Protein AF-A0AAU8NBI4-F1 (afdb_monomer_lite)

Sequence (141 aa):
MLGRLSSGIYRKVNWIWVVAAAALFACFIAFILPWQAEKSKEAAGSGESPDSSFAYSADDLYRMAENYGEDGRSAYIQARFTFDMIWPLVYLFLLVVLISVLYRVLPAASRWRWLNLLPFLGWGLDILENLGASLVMSRYP

Foldseek 3Di:
DLLCVLVVLLVPFDVVLLVVLVVLLVCCVVPVVVVVCVVLCVQQVDSDDPVVDPDDDPVRLLVSLVSNPLRSLVVLLVCCVPVVLVNLVSVLSNQLNVLSVVCSPPDSPDPSSSCSCVSVVVSVVSNVSSVVSNVDSVPHD

Structure (mmCIF, N/CA/C/O backbone):
data_AF-A0AAU8NBI4-F1
#
_entry.id   AF-A0AAU8NBI4-F1
#
loop_
_atom_site.group_PDB
_atom_site.id
_atom_site.type_symbol
_atom_site.label_atom_id
_atom_site.label_alt_id
_atom_site.label_comp_id
_atom_site.label_asym_id
_atom_site.label_entity_id
_atom_site.label_seq_id
_atom_site.pdbx_PDB_ins_code
_atom_site.Cartn_x
_atom_site.Cartn_y
_atom_site.Cartn_z
_atom_site.occupancy
_atom_site.B_iso_or_equiv
_atom_site.auth_seq_id
_atom_site.auth_comp_id
_atom_site.auth_asym_id
_atom_site.auth_atom_id
_atom_site.pdbx_PDB_model_num
ATOM 1 N N . MET A 1 1 ? -4.705 4.881 -22.506 1.00 80.31 1 MET A N 1
ATOM 2 C CA . MET A 1 1 ? -4.119 5.593 -21.346 1.00 80.31 1 MET A CA 1
ATOM 3 C C . MET A 1 1 ? -3.105 4.727 -20.592 1.00 80.31 1 MET A C 1
ATOM 5 O O . MET A 1 1 ? -1.938 5.094 -20.552 1.00 80.31 1 MET A O 1
ATOM 9 N N . LEU A 1 2 ? -3.499 3.543 -20.107 1.00 85.94 2 LEU A N 1
ATOM 10 C CA . LEU A 1 2 ? -2.649 2.626 -19.324 1.00 85.94 2 LEU A CA 1
ATOM 11 C C . LEU A 1 2 ? -1.331 2.207 -20.009 1.00 85.94 2 LEU A C 1
ATOM 13 O O . LEU A 1 2 ? -0.277 2.241 -19.382 1.00 85.94 2 LEU A O 1
ATOM 17 N N . GLY A 1 3 ? -1.342 1.925 -21.316 1.00 88.56 3 GLY A N 1
ATOM 18 C CA . GLY A 1 3 ? -0.111 1.565 -22.039 1.00 88.56 3 GLY A CA 1
ATOM 19 C C . GLY A 1 3 ? 0.946 2.680 -22.068 1.00 88.56 3 GLY A C 1
ATOM 20 O O . GLY A 1 3 ? 2.144 2.402 -22.015 1.00 88.56 3 GLY A O 1
ATOM 21 N N . ARG A 1 4 ? 0.520 3.955 -22.076 1.00 92.31 4 ARG A N 1
ATOM 22 C CA . ARG A 1 4 ? 1.436 5.107 -21.976 1.00 92.31 4 ARG A CA 1
ATOM 23 C C . ARG A 1 4 ? 2.016 5.232 -20.567 1.00 92.31 4 ARG A C 1
ATOM 25 O O . ARG A 1 4 ? 3.194 5.556 -20.442 1.00 92.31 4 ARG A O 1
ATOM 32 N N . LEU A 1 5 ? 1.212 4.944 -19.539 1.00 94.25 5 LEU A N 1
ATOM 33 C CA . LEU A 1 5 ? 1.648 4.935 -18.142 1.00 94.25 5 LEU A CA 1
ATOM 34 C C . LEU A 1 5 ? 2.706 3.850 -17.907 1.00 94.25 5 LEU A C 1
ATOM 36 O O . LEU A 1 5 ? 3.822 4.180 -17.514 1.00 94.25 5 LEU A O 1
ATOM 40 N N . SER A 1 6 ? 2.398 2.590 -18.240 1.00 96.62 6 SER A N 1
ATOM 41 C CA . SER A 1 6 ? 3.337 1.464 -18.100 1.00 96.62 6 SER A CA 1
ATOM 42 C C . SER A 1 6 ? 4.658 1.738 -18.829 1.00 96.62 6 SER A C 1
ATOM 44 O O . SER A 1 6 ? 5.729 1.689 -18.222 1.00 96.62 6 SER A O 1
ATOM 46 N N . SER A 1 7 ? 4.594 2.144 -20.102 1.00 95.44 7 SER A N 1
ATOM 47 C CA . SER A 1 7 ? 5.786 2.491 -20.893 1.00 95.44 7 SER A CA 1
ATOM 48 C C . SER A 1 7 ? 6.560 3.675 -20.299 1.00 95.44 7 SER A C 1
ATOM 50 O O . SER A 1 7 ? 7.789 3.715 -20.348 1.00 95.44 7 SER A O 1
ATOM 52 N N . GLY A 1 8 ? 5.856 4.651 -19.721 1.00 96.56 8 GLY A N 1
ATOM 53 C CA . GLY A 1 8 ? 6.450 5.775 -19.002 1.00 96.56 8 GLY A CA 1
ATOM 54 C C . GLY A 1 8 ? 7.277 5.329 -17.797 1.00 96.56 8 GLY A C 1
ATOM 55 O O . GLY A 1 8 ? 8.393 5.817 -17.629 1.00 96.56 8 GLY A O 1
ATOM 56 N N . ILE A 1 9 ? 6.769 4.371 -17.019 1.00 97.25 9 ILE A N 1
ATOM 57 C CA . ILE A 1 9 ? 7.474 3.789 -15.870 1.00 97.25 9 ILE A CA 1
ATOM 58 C C . ILE A 1 9 ? 8.759 3.091 -16.332 1.00 97.25 9 ILE A C 1
ATOM 60 O O . ILE A 1 9 ? 9.836 3.402 -15.823 1.00 97.25 9 ILE A O 1
ATOM 64 N N . TYR A 1 10 ? 8.687 2.228 -17.354 1.00 97.56 10 TYR A N 1
ATOM 65 C CA . TYR A 1 10 ? 9.872 1.531 -17.880 1.00 97.56 10 TYR A CA 1
ATOM 66 C C . TYR A 1 10 ? 10.989 2.479 -18.329 1.00 97.56 10 TYR A C 1
ATOM 68 O O . TYR A 1 10 ? 12.159 2.166 -18.126 1.00 97.56 10 TYR A O 1
ATOM 76 N N . ARG A 1 11 ? 10.644 3.636 -18.913 1.00 95.81 11 ARG A N 1
ATOM 77 C CA . ARG A 1 11 ? 11.628 4.640 -19.355 1.00 95.81 11 ARG A CA 1
ATOM 78 C C . ARG A 1 11 ? 12.342 5.345 -18.200 1.00 95.81 11 ARG A C 1
ATOM 80 O O . ARG A 1 11 ? 13.459 5.806 -18.394 1.00 95.81 11 ARG A O 1
A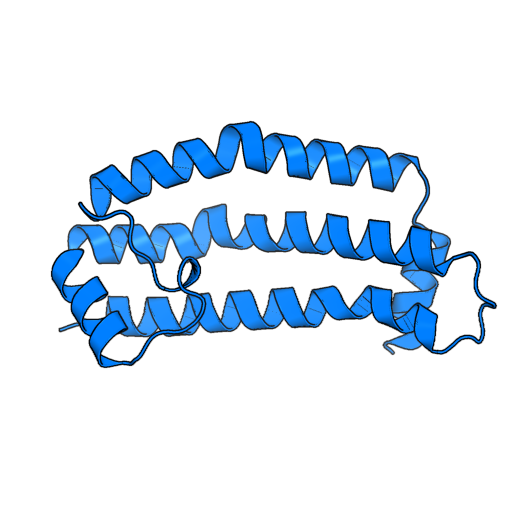TOM 87 N N . LYS A 1 12 ? 11.702 5.467 -17.033 1.00 96.25 12 LYS A N 1
ATOM 88 C CA . LYS A 1 12 ? 12.244 6.198 -15.874 1.00 96.25 12 LYS A CA 1
ATOM 89 C C . LYS A 1 12 ? 12.977 5.298 -14.886 1.00 96.25 12 LYS A C 1
ATOM 91 O O . LYS A 1 12 ? 14.002 5.701 -14.344 1.00 96.25 12 LYS A O 1
ATOM 96 N N . VAL A 1 13 ? 12.439 4.104 -14.629 1.00 96.94 13 VAL A N 1
ATOM 97 C CA . VAL A 1 13 ? 12.985 3.190 -13.619 1.00 96.94 13 VAL A CA 1
ATOM 98 C C . VAL A 1 13 ? 14.407 2.778 -14.004 1.00 96.94 13 VAL A C 1
ATOM 100 O O . VAL A 1 13 ? 14.685 2.454 -15.158 1.00 96.94 13 VAL A O 1
ATOM 103 N N . ASN A 1 14 ? 15.306 2.757 -13.033 1.00 96.44 14 ASN A N 1
ATOM 104 C CA . ASN A 1 14 ? 16.692 2.315 -13.145 1.00 96.44 14 ASN A CA 1
ATOM 105 C C . ASN A 1 14 ? 17.139 1.799 -11.763 1.00 96.44 14 ASN A C 1
ATOM 107 O O . ASN A 1 14 ? 16.344 1.796 -10.823 1.00 96.44 14 ASN A O 1
ATOM 111 N N . TRP A 1 15 ? 18.393 1.370 -11.625 1.00 96.81 15 TRP A N 1
ATOM 112 C CA . TRP A 1 15 ? 18.885 0.790 -10.372 1.00 96.81 15 TRP A CA 1
ATOM 113 C C . TRP A 1 15 ? 18.887 1.754 -9.180 1.00 96.81 15 TRP A C 1
ATOM 115 O O . TRP A 1 15 ? 18.697 1.297 -8.058 1.00 96.81 15 TRP A O 1
ATOM 125 N N . ILE A 1 16 ? 19.000 3.069 -9.397 1.00 98.06 16 ILE A N 1
ATOM 126 C CA . ILE A 1 16 ? 18.879 4.057 -8.312 1.00 98.06 16 ILE A CA 1
ATOM 127 C C . ILE A 1 16 ? 17.475 3.988 -7.708 1.00 98.06 16 ILE A C 1
ATOM 129 O O . ILE A 1 16 ? 17.333 3.959 -6.491 1.00 98.06 16 ILE A O 1
ATOM 133 N N . TRP A 1 17 ? 16.437 3.883 -8.544 1.00 98.19 17 TRP A N 1
ATOM 134 C CA . TRP A 1 17 ? 15.060 3.724 -8.069 1.00 98.19 17 TRP A CA 1
ATOM 135 C C . TRP A 1 17 ? 14.840 2.406 -7.324 1.00 98.19 17 TRP A C 1
ATOM 137 O O . TRP A 1 17 ? 14.072 2.388 -6.370 1.00 98.19 17 TRP A O 1
ATOM 147 N N . VAL A 1 18 ? 15.520 1.323 -7.720 1.00 98.25 18 VAL A N 1
ATOM 148 C CA . VAL A 1 18 ? 15.468 0.043 -6.990 1.00 98.25 18 VAL A CA 1
ATOM 149 C C . VAL A 1 18 ? 16.050 0.205 -5.595 1.00 98.25 18 VAL A C 1
ATOM 151 O O . VAL A 1 18 ? 15.394 -0.151 -4.622 1.00 98.25 18 VAL A O 1
ATOM 154 N N . VAL A 1 19 ? 17.251 0.778 -5.495 1.00 98.50 19 VAL A N 1
ATOM 155 C CA . VAL A 1 19 ? 17.917 1.004 -4.207 1.00 98.50 19 VAL A CA 1
ATOM 156 C C . VAL A 1 19 ? 17.092 1.947 -3.336 1.00 98.50 19 VAL A C 1
ATOM 158 O O . VAL A 1 19 ? 16.866 1.645 -2.170 1.00 98.50 19 VAL A O 1
ATOM 161 N N . ALA A 1 20 ? 16.578 3.043 -3.899 1.00 98.44 20 ALA A N 1
ATOM 162 C CA . ALA A 1 20 ? 15.737 3.990 -3.175 1.00 98.44 20 ALA A CA 1
ATOM 163 C C . ALA A 1 20 ? 14.440 3.342 -2.663 1.00 98.44 20 ALA A C 1
ATOM 165 O O . ALA A 1 20 ? 14.086 3.529 -1.502 1.00 98.44 20 ALA A O 1
ATOM 166 N N . ALA A 1 21 ? 13.753 2.554 -3.496 1.00 98.44 21 ALA A N 1
ATOM 167 C CA . ALA A 1 21 ? 12.532 1.858 -3.098 1.00 98.44 21 ALA A CA 1
ATOM 168 C C . ALA A 1 21 ? 12.796 0.799 -2.022 1.00 98.44 21 ALA A C 1
ATOM 170 O O . ALA A 1 21 ? 12.057 0.725 -1.045 1.00 98.44 21 ALA A O 1
ATOM 171 N N . ALA A 1 22 ? 13.867 0.016 -2.174 1.00 98.56 22 ALA A N 1
ATOM 172 C CA . ALA A 1 22 ? 14.257 -0.997 -1.201 1.00 98.56 22 ALA A CA 1
ATOM 173 C C . ALA A 1 22 ? 14.667 -0.372 0.139 1.00 98.56 22 ALA A C 1
ATOM 175 O O . ALA A 1 22 ? 14.235 -0.849 1.184 1.00 98.56 22 ALA A O 1
ATOM 176 N N . ALA A 1 23 ? 15.446 0.714 0.118 1.00 98.56 23 ALA A N 1
ATOM 177 C CA . ALA A 1 23 ? 15.841 1.436 1.322 1.00 98.56 23 ALA A CA 1
ATOM 178 C C . ALA A 1 23 ? 14.629 2.050 2.034 1.00 98.56 23 ALA A C 1
ATOM 180 O O . ALA A 1 23 ? 14.476 1.873 3.238 1.00 98.56 23 ALA A O 1
ATOM 181 N N . LEU A 1 24 ? 13.732 2.713 1.293 1.00 98.38 24 LEU A N 1
ATOM 182 C CA . LEU A 1 24 ? 12.506 3.278 1.856 1.00 98.38 24 LEU A CA 1
ATOM 183 C C . LEU A 1 24 ? 11.625 2.193 2.489 1.00 98.38 24 LEU A C 1
ATOM 185 O O . LEU A 1 24 ? 11.176 2.352 3.621 1.00 98.38 24 LEU A O 1
ATOM 189 N N . PHE A 1 25 ? 11.421 1.079 1.784 1.00 98.31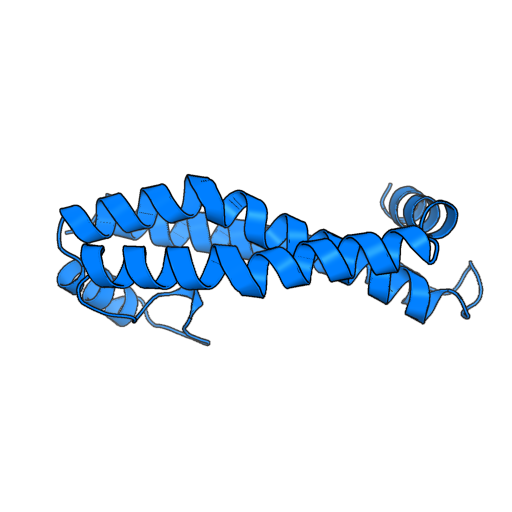 25 PHE A N 1
ATOM 190 C CA . PHE A 1 25 ? 10.662 -0.058 2.297 1.00 98.31 25 PHE A CA 1
ATOM 191 C C . PHE A 1 25 ? 11.302 -0.655 3.557 1.00 98.31 25 PHE A C 1
ATOM 193 O O . PHE A 1 25 ? 10.612 -0.875 4.550 1.00 98.31 25 PHE A O 1
ATOM 200 N N . ALA A 1 26 ? 12.624 -0.855 3.553 1.00 98.31 26 ALA A N 1
ATOM 201 C CA . ALA A 1 26 ? 13.359 -1.361 4.708 1.00 98.31 26 ALA A CA 1
ATOM 202 C C . ALA A 1 26 ? 13.236 -0.428 5.921 1.00 98.31 26 ALA A C 1
ATOM 204 O O . ALA A 1 26 ? 13.020 -0.909 7.029 1.00 98.31 26 ALA A O 1
ATOM 205 N N . CYS A 1 27 ? 13.298 0.893 5.725 1.00 97.81 27 CYS A N 1
ATOM 206 C CA . CYS A 1 27 ? 13.068 1.862 6.798 1.00 97.81 27 CYS A CA 1
ATOM 207 C C . CYS A 1 27 ? 11.655 1.748 7.389 1.00 97.81 27 CYS A C 1
ATOM 209 O O . CYS A 1 27 ? 11.497 1.788 8.607 1.00 97.81 27 CYS A O 1
ATOM 211 N N . PHE A 1 28 ? 10.624 1.577 6.556 1.00 96.62 28 PHE A N 1
ATOM 212 C CA . PHE A 1 28 ? 9.258 1.390 7.054 1.00 96.62 28 PHE A CA 1
ATOM 213 C C . PHE A 1 28 ? 9.119 0.108 7.880 1.00 96.62 28 PHE A C 1
ATOM 215 O O . PHE A 1 28 ? 8.588 0.159 8.988 1.00 96.62 28 PHE A O 1
ATOM 222 N N . ILE A 1 29 ? 9.648 -1.011 7.378 1.00 96.50 29 ILE A N 1
ATOM 223 C CA . ILE A 1 29 ? 9.648 -2.300 8.085 1.00 96.50 29 ILE A CA 1
ATOM 224 C C . ILE A 1 29 ? 10.414 -2.208 9.412 1.00 96.50 29 ILE A C 1
ATOM 226 O O . ILE A 1 29 ? 9.965 -2.753 10.413 1.00 96.50 29 ILE A O 1
ATOM 230 N N . ALA A 1 30 ? 11.568 -1.538 9.426 1.00 97.38 30 ALA A N 1
ATOM 231 C CA . ALA A 1 30 ? 12.446 -1.498 10.593 1.00 97.38 30 ALA A CA 1
ATOM 232 C C . ALA A 1 30 ? 11.980 -0.518 11.679 1.00 97.38 30 ALA A C 1
ATOM 234 O O . ALA A 1 30 ? 12.221 -0.772 12.855 1.00 97.38 30 ALA A O 1
ATOM 235 N N . PHE A 1 31 ? 11.346 0.597 11.302 1.00 95.50 31 PHE A N 1
ATOM 236 C CA . PHE A 1 31 ? 11.060 1.690 12.237 1.00 95.50 31 PHE A CA 1
ATOM 237 C C . PHE A 1 31 ? 9.570 2.008 12.376 1.00 95.50 31 PHE A C 1
ATOM 239 O O . PHE A 1 31 ? 9.095 2.202 13.491 1.00 95.50 31 PHE A O 1
ATOM 246 N N . ILE A 1 32 ? 8.820 2.062 11.271 1.00 94.44 32 ILE A N 1
ATOM 247 C CA . ILE A 1 32 ? 7.434 2.556 11.285 1.00 94.44 32 ILE A CA 1
ATOM 248 C C . ILE A 1 32 ? 6.452 1.465 11.706 1.00 94.44 32 ILE A C 1
ATOM 250 O O . ILE A 1 32 ? 5.628 1.698 12.588 1.00 94.44 32 ILE A O 1
ATOM 254 N N . LEU A 1 33 ? 6.542 0.271 11.112 1.00 92.19 33 LEU A N 1
ATOM 255 C CA . LEU A 1 33 ? 5.616 -0.816 11.439 1.00 92.19 33 LEU A CA 1
ATOM 256 C C . LEU A 1 33 ? 5.741 -1.306 12.890 1.00 92.19 33 LEU A C 1
ATOM 258 O O . LEU A 1 33 ? 4.700 -1.500 13.514 1.00 92.19 33 LEU A O 1
ATOM 262 N N . PRO A 1 34 ? 6.948 -1.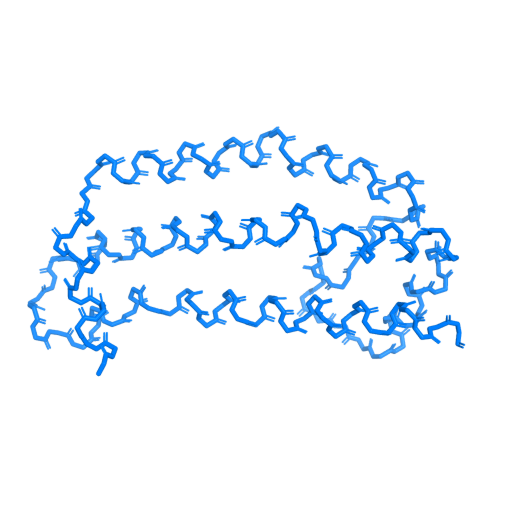469 13.474 1.00 93.00 34 PRO A N 1
ATOM 263 C CA . PRO A 1 34 ? 7.070 -1.875 14.873 1.00 93.00 34 PRO A CA 1
ATOM 264 C C . PRO A 1 34 ? 6.474 -0.837 15.826 1.00 93.00 34 PRO A C 1
ATOM 266 O O . PRO A 1 34 ? 5.684 -1.191 16.696 1.00 93.00 34 PRO A O 1
ATOM 269 N N . TRP A 1 35 ? 6.772 0.447 15.598 1.00 92.75 35 TRP A N 1
ATOM 270 C CA . TRP A 1 35 ? 6.210 1.551 16.377 1.00 92.75 35 TRP A CA 1
ATOM 271 C C . TRP A 1 35 ? 4.679 1.574 16.326 1.00 92.75 35 TRP A C 1
ATOM 273 O O . TRP A 1 35 ? 4.008 1.757 17.342 1.00 92.75 35 TRP A O 1
ATOM 283 N N . GLN A 1 36 ? 4.110 1.360 15.142 1.00 91.56 36 GLN A N 1
ATOM 284 C CA . GLN A 1 36 ? 2.666 1.325 14.987 1.00 91.56 36 GLN A CA 1
ATOM 285 C C . GLN A 1 36 ? 2.044 0.089 15.646 1.00 91.56 36 GLN A C 1
ATOM 287 O O . GLN A 1 36 ? 0.991 0.199 16.269 1.00 91.56 36 GLN A O 1
ATOM 292 N N . ALA A 1 37 ? 2.691 -1.074 15.546 1.00 88.69 37 ALA A N 1
ATOM 293 C CA . ALA A 1 37 ? 2.225 -2.297 16.188 1.00 88.69 37 ALA A CA 1
ATOM 294 C C . ALA A 1 37 ? 2.192 -2.166 17.720 1.00 88.69 37 ALA A C 1
ATOM 296 O O . ALA A 1 37 ? 1.270 -2.676 18.354 1.00 88.69 37 ALA A O 1
ATOM 297 N N . GLU A 1 38 ? 3.162 -1.469 18.319 1.00 89.56 38 GLU A N 1
ATOM 298 C CA . GLU A 1 38 ? 3.161 -1.140 19.751 1.00 89.56 38 GLU A CA 1
ATOM 299 C C . GLU A 1 38 ? 1.977 -0.237 20.113 1.00 89.56 38 GLU A C 1
ATOM 301 O O . GLU A 1 38 ? 1.175 -0.602 20.972 1.00 89.56 38 GLU A O 1
ATOM 306 N N . LYS A 1 39 ? 1.783 0.869 19.382 1.00 88.25 39 LYS A N 1
ATOM 307 C CA . LYS A 1 39 ? 0.639 1.771 19.594 1.00 88.25 39 LYS A CA 1
ATOM 308 C C . LYS A 1 39 ? -0.715 1.081 19.464 1.00 88.25 39 LYS A C 1
ATOM 310 O O . LYS A 1 39 ? -1.623 1.342 20.249 1.00 88.25 39 LYS A O 1
ATOM 315 N N . SER A 1 40 ? -0.869 0.216 18.465 1.00 86.50 40 SER A N 1
ATOM 316 C CA . SER A 1 40 ? -2.110 -0.528 18.255 1.00 86.50 40 SER A CA 1
ATOM 317 C C . SER A 1 40 ? -2.396 -1.484 19.414 1.00 86.50 40 SER A C 1
ATOM 319 O O . SER A 1 40 ? -3.534 -1.547 19.867 1.00 86.50 40 SER A O 1
ATOM 321 N N . LYS A 1 41 ? -1.378 -2.173 19.951 1.00 86.19 41 LYS A N 1
ATOM 322 C CA . LYS A 1 41 ? -1.537 -3.046 21.128 1.00 86.19 41 LYS A CA 1
ATOM 323 C C . LYS A 1 41 ? -1.951 -2.273 22.377 1.00 86.19 41 LYS A C 1
ATOM 325 O O . LYS A 1 41 ? -2.793 -2.756 23.125 1.00 86.19 41 LYS A O 1
ATOM 330 N N . GLU A 1 42 ? -1.372 -1.093 22.592 1.00 86.25 42 GLU A N 1
ATOM 331 C CA . GLU A 1 42 ? -1.730 -0.222 23.717 1.00 86.25 42 GLU A CA 1
ATOM 332 C C . GLU A 1 42 ? -3.184 0.258 23.629 1.00 86.25 42 GLU A C 1
ATOM 334 O O . GLU A 1 42 ? -3.884 0.265 24.638 1.00 86.25 42 GLU A O 1
ATOM 339 N N . ALA A 1 43 ? -3.648 0.630 22.431 1.00 83.50 43 ALA A N 1
ATOM 340 C CA . ALA A 1 43 ? -4.980 1.199 22.238 1.00 83.50 43 ALA A CA 1
ATOM 341 C C . ALA A 1 43 ? -6.104 0.153 22.163 1.00 83.50 43 ALA A C 1
ATOM 343 O O . ALA A 1 43 ? -7.194 0.390 22.671 1.00 83.50 43 ALA A O 1
ATOM 344 N N . ALA A 1 44 ? -5.863 -0.985 21.508 1.00 79.38 44 ALA A N 1
ATOM 345 C CA . ALA A 1 44 ? -6.896 -1.979 21.212 1.00 79.38 44 ALA A CA 1
ATOM 346 C C . ALA A 1 44 ? -6.879 -3.190 22.160 1.00 79.38 44 ALA A C 1
ATOM 348 O O . ALA A 1 44 ? -7.734 -4.068 22.040 1.00 79.38 44 ALA A O 1
ATOM 349 N N . GLY A 1 45 ? -5.873 -3.306 23.039 1.00 73.06 45 GLY A N 1
ATOM 350 C CA . GLY A 1 45 ? -5.699 -4.415 23.991 1.00 73.06 45 GLY A CA 1
ATOM 351 C C . GLY A 1 45 ? -5.445 -5.795 23.361 1.00 73.06 45 GLY A C 1
ATOM 352 O O . GLY A 1 45 ? -5.017 -6.725 24.044 1.00 73.06 45 GLY A O 1
ATOM 353 N N . SER A 1 46 ? -5.665 -5.930 22.054 1.00 68.75 46 SER A N 1
ATOM 354 C CA . SER A 1 46 ? -5.468 -7.124 21.244 1.00 68.75 46 SER A CA 1
ATOM 355 C C . SER A 1 46 ? -4.607 -6.785 20.024 1.00 68.75 46 SER A C 1
ATOM 357 O O . SER A 1 46 ? -4.593 -5.656 19.539 1.00 68.75 46 SER A O 1
ATOM 359 N N . GLY A 1 47 ? -3.836 -7.764 19.547 1.00 70.44 47 GLY A N 1
ATOM 360 C CA . GLY A 1 47 ? -3.051 -7.639 18.312 1.00 70.44 47 GLY A CA 1
ATOM 361 C C . GLY A 1 47 ? -3.804 -8.094 17.060 1.00 70.44 47 GLY A C 1
ATOM 362 O O . GLY A 1 47 ? -3.195 -8.187 16.001 1.00 70.44 47 GLY A O 1
ATOM 363 N N . GLU A 1 48 ? -5.081 -8.449 17.197 1.00 83.31 48 GLU A N 1
ATOM 364 C CA . GLU A 1 48 ? -5.925 -8.922 16.102 1.00 83.31 48 GLU A CA 1
ATOM 365 C C . GLU A 1 48 ? -6.424 -7.721 15.300 1.00 83.31 48 GLU A C 1
ATOM 367 O O . GLU A 1 48 ? -6.856 -6.735 15.894 1.00 83.31 48 GLU A O 1
ATOM 372 N N . SER A 1 49 ? -6.367 -7.786 13.970 1.00 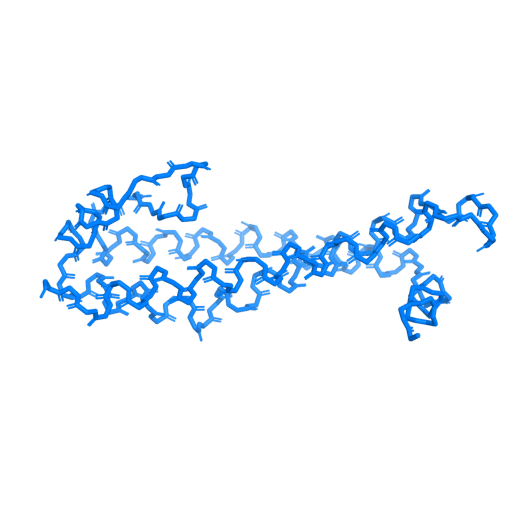88.38 49 SER A N 1
ATOM 373 C CA . SER A 1 49 ? -6.891 -6.745 13.084 1.00 88.38 49 SER A CA 1
ATOM 374 C C . SER A 1 49 ? -7.428 -7.325 11.772 1.00 88.38 49 SER A C 1
ATOM 376 O O . SER A 1 49 ? -6.975 -8.393 11.347 1.00 88.38 49 SER A O 1
ATOM 378 N N . PRO A 1 50 ? -8.372 -6.641 11.100 1.00 91.75 50 PRO A N 1
ATOM 379 C CA . PRO A 1 50 ? -8.940 -7.135 9.845 1.00 91.75 50 PRO A CA 1
ATOM 380 C C . PRO A 1 50 ? -7.879 -7.389 8.761 1.00 91.75 50 PRO A C 1
ATOM 382 O O . PRO A 1 50 ? -7.836 -8.470 8.187 1.00 91.75 50 PRO A O 1
ATOM 385 N N . ASP A 1 51 ? -6.957 -6.445 8.578 1.00 87.25 51 ASP A N 1
ATOM 386 C CA . ASP A 1 51 ? -5.871 -6.473 7.583 1.00 87.25 51 ASP A CA 1
ATOM 387 C C . ASP A 1 51 ? -4.737 -7.462 7.906 1.00 87.25 51 ASP A C 1
ATOM 389 O O . ASP A 1 51 ? -3.922 -7.788 7.044 1.00 87.25 51 ASP A O 1
ATOM 393 N N . SER A 1 52 ? -4.659 -7.954 9.148 1.00 87.25 52 SER A N 1
ATOM 394 C CA . SER A 1 52 ? -3.739 -9.039 9.519 1.00 87.25 52 SER A CA 1
ATOM 395 C C . SER A 1 52 ? -4.357 -10.427 9.328 1.00 87.25 52 SER A C 1
ATOM 397 O O . SER A 1 52 ? -3.674 -11.441 9.494 1.00 87.25 52 SER A O 1
ATOM 399 N N . SER A 1 53 ? -5.630 -10.483 8.931 1.00 89.75 53 SER A N 1
ATOM 400 C CA . SER A 1 53 ? -6.379 -11.714 8.705 1.00 89.75 53 SER A CA 1
ATOM 401 C C . SER A 1 53 ? -6.502 -11.998 7.210 1.00 89.75 53 SER A C 1
ATOM 403 O O . SER A 1 53 ? -6.917 -11.149 6.432 1.00 89.75 53 SER A O 1
ATOM 405 N N . PHE A 1 54 ? -6.194 -13.225 6.782 1.00 88.50 54 PHE A N 1
ATOM 406 C CA . PHE A 1 54 ? -6.345 -13.598 5.366 1.00 88.50 54 PHE A CA 1
ATOM 407 C C . PHE A 1 54 ? -7.817 -13.615 4.914 1.00 88.50 54 PHE A C 1
ATOM 409 O O . PHE A 1 54 ? -8.124 -13.344 3.756 1.00 88.50 54 PHE A O 1
ATOM 416 N N . ALA A 1 55 ? -8.723 -13.964 5.829 1.00 91.19 55 ALA A N 1
ATOM 417 C CA . ALA A 1 55 ? -10.166 -13.913 5.646 1.00 91.19 55 ALA A CA 1
ATOM 418 C C . ALA A 1 55 ? -10.842 -13.727 7.010 1.00 91.19 55 ALA A C 1
ATOM 420 O O . ALA A 1 55 ? -10.364 -14.268 8.007 1.00 91.19 55 ALA A O 1
ATOM 421 N N . TYR A 1 56 ? -11.960 -13.004 7.037 1.00 93.69 56 TYR A N 1
ATOM 422 C CA . TYR A 1 56 ? -12.782 -12.811 8.230 1.00 93.69 56 TYR A CA 1
ATOM 423 C C . TYR A 1 56 ? -14.263 -12.682 7.851 1.00 93.69 56 TYR A C 1
ATOM 425 O O . TYR A 1 56 ? -14.609 -12.265 6.743 1.00 93.69 56 TYR A O 1
ATOM 433 N N . SER A 1 57 ? -15.146 -13.074 8.767 1.00 95.31 57 SER A N 1
ATOM 434 C CA . SER A 1 57 ? -16.593 -12.885 8.652 1.00 95.31 57 SER A CA 1
ATOM 435 C C . SER A 1 57 ? -17.035 -11.539 9.238 1.00 95.31 57 SER A C 1
ATOM 437 O O . SER A 1 57 ? -16.278 -10.860 9.932 1.00 95.31 57 SER A O 1
ATOM 439 N N . ALA A 1 58 ? -18.290 -11.153 8.994 1.00 94.50 58 ALA A N 1
ATOM 440 C CA . ALA A 1 58 ? -18.868 -9.974 9.639 1.00 94.50 58 ALA A CA 1
ATOM 441 C C . ALA A 1 58 ? -18.865 -10.105 11.175 1.00 94.50 58 ALA A C 1
ATOM 443 O O . ALA A 1 58 ? -18.548 -9.139 11.863 1.00 94.50 58 ALA A O 1
ATOM 444 N N . ASP A 1 59 ? -19.142 -11.302 11.703 1.00 95.56 59 ASP A N 1
ATOM 445 C CA . ASP A 1 59 ? -19.133 -11.569 13.146 1.00 95.56 59 ASP A CA 1
ATOM 446 C C . ASP A 1 59 ? -17.729 -11.423 13.747 1.00 95.56 59 ASP A C 1
ATOM 448 O O . ASP A 1 59 ? -17.583 -10.938 14.869 1.00 95.56 59 ASP A O 1
ATOM 452 N N . ASP A 1 60 ? -16.684 -11.791 12.999 1.00 95.12 60 ASP A N 1
ATOM 453 C CA . ASP A 1 60 ? -15.298 -11.563 13.416 1.00 95.12 60 ASP A CA 1
ATOM 454 C C . ASP A 1 60 ? -14.989 -10.070 13.512 1.00 95.12 60 ASP A C 1
ATOM 456 O O . ASP A 1 60 ? -14.442 -9.622 14.517 1.00 95.12 60 ASP A O 1
ATOM 460 N N . LEU A 1 61 ? -15.408 -9.290 12.512 1.00 95.25 61 LEU A N 1
ATOM 461 C CA . LEU A 1 61 ? -15.198 -7.845 12.497 1.00 95.25 61 LEU A CA 1
ATOM 462 C C . LEU A 1 61 ? -15.959 -7.138 13.631 1.00 95.25 61 LEU A C 1
ATOM 464 O O . LEU A 1 61 ? -15.405 -6.247 14.274 1.00 95.25 61 LEU A O 1
ATOM 468 N N . TYR A 1 62 ? -17.198 -7.549 13.916 1.00 95.94 62 TYR A N 1
ATOM 469 C CA . TYR A 1 62 ? -17.965 -7.029 15.052 1.00 95.94 62 TYR A CA 1
ATOM 470 C C . TYR A 1 62 ? -17.344 -7.408 16.396 1.00 95.94 62 TYR A C 1
ATOM 472 O O . TYR A 1 62 ? -17.293 -6.581 17.303 1.00 95.94 62 TYR A O 1
ATOM 480 N N . ARG A 1 63 ? -16.818 -8.630 16.521 1.00 94.75 63 ARG A N 1
ATOM 481 C CA . ARG A 1 63 ? -16.096 -9.061 17.721 1.00 94.75 63 ARG A CA 1
ATOM 482 C C . ARG A 1 63 ? -14.808 -8.263 17.924 1.00 94.75 63 ARG A C 1
ATOM 484 O O . ARG A 1 63 ? -14.519 -7.878 19.052 1.00 94.75 63 ARG A O 1
ATOM 491 N N . MET A 1 64 ? -14.059 -7.978 16.857 1.00 94.56 64 MET A N 1
ATOM 492 C CA . MET A 1 64 ? -12.900 -7.078 16.919 1.00 94.56 64 MET A CA 1
ATOM 493 C C . MET A 1 64 ? -13.326 -5.677 17.381 1.00 94.56 64 MET A C 1
ATOM 495 O O . MET A 1 64 ? -12.712 -5.127 18.289 1.00 94.56 64 MET A O 1
ATOM 499 N N . ALA A 1 65 ? -14.406 -5.127 16.813 1.00 95.69 65 ALA A N 1
ATOM 500 C CA . ALA A 1 65 ? -14.932 -3.811 17.178 1.00 95.69 65 ALA A CA 1
ATOM 501 C C . ALA A 1 65 ? -15.329 -3.714 18.664 1.00 95.69 65 ALA A C 1
ATOM 503 O O . ALA A 1 65 ? -14.978 -2.735 19.323 1.00 95.69 65 ALA A O 1
ATOM 504 N N . GLU A 1 66 ? -16.006 -4.733 19.199 1.00 95.06 66 GLU A N 1
ATOM 505 C CA . GLU A 1 66 ? -16.333 -4.830 20.628 1.00 95.06 66 GLU A CA 1
ATOM 506 C C . GLU A 1 66 ? -15.064 -4.896 21.484 1.00 95.06 66 GLU A C 1
ATOM 508 O O . GLU A 1 66 ? -14.895 -4.103 22.409 1.00 95.06 66 GLU A O 1
ATOM 513 N N . ASN A 1 67 ? -14.133 -5.792 21.138 1.00 93.62 67 ASN A N 1
ATOM 514 C CA . ASN A 1 67 ? -12.891 -5.992 21.888 1.00 93.62 67 ASN A CA 1
ATOM 515 C C . ASN A 1 67 ? -12.023 -4.728 21.948 1.00 93.62 67 ASN A C 1
ATOM 517 O O . ASN A 1 67 ? -11.348 -4.494 22.947 1.00 93.62 67 ASN A O 1
ATOM 521 N N . TYR A 1 68 ? -12.028 -3.922 20.885 1.00 94.38 68 TYR A N 1
ATOM 522 C CA . TYR A 1 68 ? -11.290 -2.662 20.834 1.00 94.38 68 TYR A CA 1
ATOM 523 C C . TYR A 1 68 ? -11.879 -1.587 21.759 1.00 94.38 68 TYR A C 1
ATOM 525 O O . TYR A 1 68 ? -11.170 -0.654 22.133 1.00 94.38 68 TYR A O 1
ATOM 533 N N . GLY A 1 69 ? -13.168 -1.669 22.102 1.00 93.56 69 GLY A N 1
ATOM 534 C CA . GLY A 1 69 ? -13.876 -0.597 22.799 1.00 93.56 69 GLY A CA 1
ATOM 535 C C . GLY A 1 69 ? -13.966 0.697 21.979 1.00 93.56 69 GLY A C 1
ATOM 536 O O . GLY A 1 69 ? -13.615 0.753 20.801 1.00 93.56 69 GLY A O 1
ATOM 537 N N . GLU A 1 70 ? -14.486 1.771 22.572 1.00 94.62 70 GLU A N 1
ATOM 538 C CA . GLU A 1 70 ? -14.633 3.063 21.879 1.00 94.62 70 GLU A CA 1
ATOM 539 C C . GLU A 1 70 ? -13.273 3.691 21.525 1.00 94.62 70 GLU A C 1
ATOM 541 O O . GLU A 1 70 ? -13.031 4.050 20.367 1.00 94.62 70 GLU A O 1
ATOM 546 N N . ASP A 1 71 ? -12.356 3.743 22.494 1.00 93.38 71 ASP A N 1
ATOM 547 C CA . ASP A 1 71 ? -11.034 4.350 22.321 1.00 93.38 71 ASP A CA 1
ATOM 548 C C . ASP A 1 71 ? -10.174 3.587 21.304 1.00 93.38 71 ASP A C 1
ATOM 550 O O . ASP A 1 71 ? -9.573 4.200 20.416 1.00 93.38 71 ASP A O 1
ATOM 554 N N . GLY A 1 72 ? -10.158 2.251 21.368 1.00 94.12 72 GLY A N 1
ATOM 555 C CA . GLY A 1 72 ? -9.401 1.423 20.430 1.00 94.12 72 GLY A CA 1
ATOM 556 C C . GLY A 1 72 ? -9.932 1.524 19.002 1.00 94.12 72 GLY A C 1
ATOM 557 O O . GLY A 1 72 ? -9.142 1.600 18.061 1.00 94.12 72 GLY A O 1
ATOM 558 N N . ARG A 1 73 ? -11.256 1.624 18.811 1.00 95.44 73 ARG A N 1
ATOM 559 C CA . ARG A 1 73 ? -11.855 1.864 17.484 1.00 95.44 73 ARG A CA 1
ATOM 560 C C . ARG A 1 73 ? -11.505 3.240 16.933 1.00 95.44 73 ARG A C 1
ATOM 562 O O . ARG A 1 73 ? -11.167 3.355 15.755 1.00 95.44 73 ARG A O 1
ATOM 569 N N . SER A 1 74 ? -11.543 4.277 17.768 1.00 95.25 74 SER A N 1
ATOM 570 C CA . SER A 1 74 ? -11.118 5.624 17.373 1.00 95.25 74 SER A CA 1
ATOM 571 C C . SER A 1 74 ? -9.642 5.636 16.957 1.00 95.25 74 SER A C 1
ATOM 573 O O . SER A 1 74 ? -9.300 6.123 15.875 1.00 95.25 74 SER A O 1
ATOM 575 N N . ALA A 1 75 ? -8.772 5.008 17.753 1.00 94.25 75 ALA A N 1
ATOM 576 C CA . ALA A 1 75 ? -7.356 4.857 17.436 1.00 94.25 75 ALA A CA 1
ATOM 577 C C . ALA A 1 75 ? -7.127 4.055 16.144 1.00 94.25 75 ALA A C 1
ATOM 579 O O . ALA A 1 75 ? -6.306 4.460 15.320 1.00 94.25 75 ALA A O 1
ATOM 580 N N . TYR A 1 76 ? -7.880 2.970 15.930 1.00 94.44 76 TYR A N 1
ATOM 581 C CA . TYR A 1 76 ? -7.846 2.169 14.704 1.00 94.44 76 TYR A CA 1
ATOM 582 C C . TYR A 1 76 ? -8.154 3.020 13.467 1.00 94.44 76 TYR A C 1
ATOM 584 O O . TYR A 1 76 ? -7.384 3.020 12.507 1.00 94.44 76 TYR A O 1
ATOM 592 N N . ILE A 1 77 ? -9.248 3.790 13.499 1.00 95.56 77 ILE A N 1
ATOM 593 C CA . ILE A 1 77 ? -9.643 4.666 12.387 1.00 95.56 77 ILE A CA 1
ATOM 594 C C . ILE A 1 77 ? -8.545 5.701 12.123 1.00 95.56 77 ILE A C 1
ATOM 596 O O . ILE A 1 77 ? -8.110 5.862 10.985 1.00 95.56 77 ILE A O 1
ATOM 600 N N . GLN A 1 78 ? -8.039 6.367 13.164 1.00 95.25 78 GLN A N 1
ATOM 601 C CA . GLN A 1 78 ? -6.953 7.341 13.015 1.00 95.25 78 GLN A CA 1
ATOM 602 C C . GLN A 1 78 ? -5.709 6.719 12.370 1.00 95.25 78 GLN A C 1
ATOM 604 O O . GLN A 1 78 ? -5.100 7.324 11.488 1.00 95.25 78 GLN A O 1
ATOM 609 N N . ALA A 1 79 ? -5.357 5.491 12.748 1.00 93.81 79 ALA A N 1
ATOM 610 C CA . ALA A 1 79 ? -4.267 4.736 12.139 1.00 93.81 79 ALA A CA 1
ATOM 611 C C . ALA A 1 79 ? -4.455 4.569 10.615 1.00 93.81 79 ALA A C 1
ATOM 613 O O . ALA A 1 79 ? -3.541 4.889 9.848 1.00 93.81 79 ALA A O 1
ATOM 614 N N . ARG A 1 80 ? -5.656 4.163 10.167 1.00 94.50 80 ARG A N 1
ATOM 615 C CA . ARG A 1 80 ? -5.966 3.925 8.741 1.00 94.50 80 ARG A CA 1
ATOM 616 C C . ARG A 1 80 ? -5.911 5.164 7.861 1.00 94.50 80 ARG A C 1
ATOM 618 O O . ARG A 1 80 ? -5.577 5.072 6.684 1.00 94.50 80 ARG A O 1
ATOM 625 N N . PHE A 1 81 ? -6.181 6.332 8.435 1.00 92.75 81 PHE A N 1
ATOM 626 C CA . PHE A 1 81 ? -6.143 7.611 7.721 1.00 92.75 81 PHE A CA 1
ATOM 627 C C . PHE A 1 81 ? -4.879 8.437 8.003 1.00 92.75 81 PHE A C 1
ATOM 629 O O . PHE A 1 81 ? -4.832 9.623 7.679 1.00 92.75 81 PHE A O 1
ATOM 636 N N . THR A 1 82 ? -3.840 7.833 8.591 1.00 92.19 82 THR A N 1
ATOM 637 C CA . THR A 1 82 ? -2.551 8.497 8.841 1.00 92.19 82 THR A CA 1
ATOM 638 C C . THR A 1 82 ? -1.386 7.703 8.258 1.00 92.19 82 THR A C 1
ATOM 640 O O . THR A 1 82 ? -1.080 7.848 7.073 1.00 92.19 82 THR A O 1
ATOM 643 N N . PHE A 1 83 ? -0.714 6.870 9.059 1.00 89.00 83 PHE A N 1
ATOM 644 C CA . PHE A 1 83 ? 0.455 6.116 8.603 1.00 89.00 83 PHE A CA 1
ATOM 645 C C . PHE A 1 83 ? 0.067 5.112 7.505 1.00 89.00 83 PHE A C 1
ATOM 647 O O . PHE A 1 83 ? 0.818 4.932 6.542 1.00 89.00 83 PHE A O 1
ATOM 654 N N . ASP A 1 84 ? -1.120 4.508 7.617 1.00 91.12 84 ASP A N 1
ATOM 655 C CA . ASP A 1 84 ? -1.547 3.421 6.740 1.00 91.12 84 ASP A CA 1
ATOM 656 C C . ASP A 1 84 ? -2.015 3.905 5.364 1.00 91.12 84 ASP A C 1
ATOM 658 O O . ASP A 1 84 ? -2.176 3.118 4.446 1.00 91.12 84 ASP A O 1
ATOM 662 N N . MET A 1 85 ? -2.142 5.219 5.155 1.00 91.50 85 MET A N 1
ATOM 663 C CA . MET A 1 85 ? -2.255 5.773 3.801 1.00 91.50 85 MET A CA 1
ATOM 664 C C . MET A 1 85 ? -0.907 5.771 3.068 1.00 91.50 85 MET A C 1
ATOM 666 O O . MET A 1 85 ? -0.855 5.737 1.836 1.00 91.50 85 MET A O 1
ATOM 670 N N . ILE A 1 86 ? 0.196 5.850 3.818 1.00 94.81 86 ILE A N 1
ATOM 671 C CA . ILE A 1 86 ? 1.555 5.956 3.279 1.00 94.81 86 ILE A CA 1
ATOM 672 C C . ILE A 1 86 ? 2.151 4.566 3.060 1.00 94.81 86 ILE A C 1
ATOM 674 O O . ILE A 1 86 ? 2.817 4.336 2.051 1.00 94.81 86 ILE A O 1
ATOM 678 N N . TRP A 1 87 ? 1.894 3.632 3.975 1.00 94.69 87 TRP A N 1
ATOM 679 C CA . TRP A 1 87 ? 2.400 2.264 3.898 1.00 94.69 87 TRP A CA 1
ATOM 680 C C . TRP A 1 87 ? 2.157 1.566 2.540 1.00 94.69 87 TRP A C 1
ATOM 682 O O . TRP A 1 87 ? 3.136 1.178 1.886 1.00 94.69 87 TRP A O 1
ATOM 692 N N . PRO A 1 88 ? 0.919 1.479 2.020 1.00 95.00 88 PRO A N 1
ATOM 693 C CA . PRO A 1 88 ? 0.650 0.803 0.759 1.00 95.00 88 PRO A CA 1
ATOM 694 C C . PRO A 1 88 ? 1.213 1.583 -0.438 1.00 95.00 88 PRO A C 1
ATOM 696 O O . PRO A 1 88 ? 1.477 0.980 -1.475 1.00 95.00 88 PRO A O 1
ATOM 699 N N . LEU A 1 89 ? 1.489 2.892 -0.319 1.00 97.56 89 LEU A N 1
ATOM 700 C CA . LEU A 1 89 ? 2.203 3.663 -1.349 1.00 97.56 89 LEU A CA 1
ATOM 701 C C . LEU A 1 89 ? 3.692 3.307 -1.411 1.00 97.56 89 LEU A C 1
ATOM 703 O O . LEU A 1 89 ? 4.253 3.199 -2.505 1.00 97.56 89 LEU A O 1
ATOM 707 N N . VAL A 1 90 ? 4.336 3.100 -0.260 1.00 97.88 90 VAL A N 1
ATOM 708 C CA . VAL A 1 90 ? 5.726 2.621 -0.192 1.00 97.88 90 VAL A CA 1
ATOM 709 C C . VAL A 1 90 ? 5.824 1.228 -0.807 1.00 97.88 90 VAL A C 1
ATOM 711 O O . VAL A 1 90 ? 6.714 0.967 -1.622 1.00 97.88 90 VAL A O 1
ATOM 714 N N . TYR A 1 91 ? 4.869 0.355 -0.482 1.00 96.06 91 TYR A N 1
ATOM 715 C CA . TYR A 1 91 ? 4.825 -0.994 -1.030 1.00 96.06 91 TYR A CA 1
ATOM 716 C C . TYR A 1 91 ? 4.496 -1.015 -2.531 1.00 96.06 91 TYR A C 1
ATOM 718 O O . TYR A 1 91 ? 5.185 -1.682 -3.306 1.00 96.06 91 TYR A O 1
ATOM 726 N N . LEU A 1 92 ? 3.531 -0.200 -2.974 1.00 98.31 92 LEU A N 1
ATOM 727 C CA . LEU A 1 92 ? 3.221 0.054 -4.385 1.00 98.31 92 LEU A CA 1
ATOM 728 C C . LEU A 1 92 ? 4.473 0.481 -5.151 1.00 98.31 92 LEU A C 1
ATOM 730 O O . LEU A 1 92 ? 4.791 -0.091 -6.195 1.00 98.31 92 LEU A O 1
ATOM 734 N N . PHE A 1 93 ? 5.197 1.473 -4.634 1.00 98.56 93 PHE A N 1
ATOM 735 C CA . PHE A 1 93 ? 6.399 1.993 -5.269 1.00 98.56 93 PHE A CA 1
ATOM 736 C C . PHE A 1 93 ? 7.471 0.907 -5.435 1.00 98.56 93 PHE A C 1
ATOM 738 O O . PHE A 1 93 ? 7.995 0.734 -6.541 1.00 98.56 93 PHE A O 1
ATOM 745 N N . LEU A 1 94 ? 7.734 0.124 -4.383 1.00 98.62 94 LEU A N 1
ATOM 746 C CA . LEU A 1 94 ? 8.652 -1.012 -4.440 1.00 98.62 94 LEU A CA 1
ATOM 747 C C . LEU A 1 94 ? 8.243 -2.019 -5.520 1.00 98.62 94 LEU A C 1
ATOM 749 O O . LEU A 1 94 ? 9.046 -2.337 -6.401 1.00 98.62 94 LEU A O 1
ATOM 753 N N . LEU A 1 95 ? 6.999 -2.498 -5.492 1.00 98.56 95 LEU A N 1
ATOM 754 C CA . LEU A 1 95 ? 6.528 -3.528 -6.418 1.00 98.56 95 LEU A CA 1
ATOM 755 C C . LEU A 1 95 ? 6.533 -3.042 -7.871 1.00 98.56 95 LEU A C 1
ATOM 757 O O . 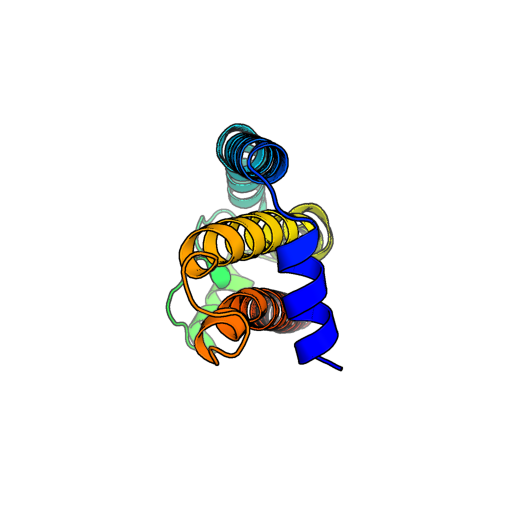LEU A 1 95 ? 6.990 -3.765 -8.758 1.00 98.56 95 LEU A O 1
ATOM 761 N N . VAL A 1 96 ? 6.099 -1.806 -8.134 1.00 98.62 96 VAL A N 1
ATOM 762 C CA . VAL A 1 96 ? 6.129 -1.212 -9.481 1.00 98.62 96 VAL A CA 1
ATOM 763 C C . VAL A 1 96 ? 7.557 -1.168 -10.021 1.00 98.62 96 VAL A C 1
ATOM 765 O O . VAL A 1 96 ? 7.786 -1.528 -11.181 1.00 98.62 96 VAL A O 1
ATOM 768 N N . VAL A 1 97 ? 8.526 -0.753 -9.199 1.00 98.56 97 VAL A N 1
ATOM 769 C CA . VAL A 1 97 ? 9.942 -0.690 -9.581 1.00 98.56 97 VAL A CA 1
ATOM 770 C C . VAL A 1 97 ? 10.503 -2.087 -9.848 1.00 98.56 97 VAL A C 1
ATOM 772 O O . VAL A 1 97 ? 11.063 -2.311 -10.924 1.00 98.56 97 VAL A O 1
ATOM 775 N N . LEU A 1 98 ? 10.312 -3.037 -8.928 1.00 98.50 98 LEU A N 1
ATOM 776 C CA . LEU A 1 98 ? 10.842 -4.397 -9.052 1.00 98.50 98 LEU A CA 1
ATOM 777 C C . LEU A 1 98 ? 10.263 -5.131 -10.264 1.00 98.50 98 LEU A C 1
ATOM 779 O O . LEU A 1 98 ? 11.018 -5.676 -11.070 1.00 98.50 98 LEU A O 1
ATOM 783 N N . ILE A 1 99 ? 8.944 -5.074 -10.468 1.00 98.25 99 ILE A N 1
ATOM 784 C CA . ILE A 1 99 ? 8.288 -5.682 -11.634 1.00 98.25 99 ILE A CA 1
ATOM 785 C C . ILE A 1 99 ? 8.768 -5.006 -12.930 1.00 98.25 99 ILE A C 1
ATOM 787 O O . ILE A 1 99 ? 9.031 -5.677 -13.931 1.00 98.25 99 ILE A O 1
ATOM 791 N N . SER A 1 100 ? 8.956 -3.682 -12.924 1.00 98.12 100 SER A N 1
ATOM 792 C CA . SER A 1 100 ? 9.477 -2.952 -14.089 1.00 98.12 100 SER A CA 1
ATOM 793 C C . SER A 1 100 ? 10.940 -3.267 -14.409 1.00 98.12 100 SER A C 1
ATOM 795 O O . SER A 1 100 ? 11.361 -3.078 -15.550 1.00 98.12 100 SER A O 1
ATOM 797 N N . VAL A 1 101 ? 11.745 -3.706 -13.444 1.00 97.75 101 VAL A N 1
ATOM 798 C CA . VAL A 1 101 ? 13.104 -4.199 -13.712 1.00 97.75 101 VAL A CA 1
ATOM 799 C C . VAL A 1 101 ? 13.047 -5.640 -14.207 1.00 97.75 101 VAL A C 1
ATOM 801 O O . VAL A 1 101 ? 13.586 -5.926 -15.275 1.00 97.75 101 VAL A O 1
ATOM 804 N N . LEU A 1 102 ? 12.311 -6.505 -13.507 1.00 97.19 102 LEU A N 1
ATOM 805 C CA . LEU A 1 102 ? 12.161 -7.925 -13.827 1.00 97.19 102 LEU A CA 1
ATOM 806 C C . LEU A 1 102 ? 11.680 -8.153 -15.268 1.00 97.19 102 LEU A C 1
ATOM 808 O O . LEU A 1 102 ? 12.282 -8.909 -16.023 1.00 97.19 102 LEU A O 1
ATOM 812 N N . TYR A 1 103 ? 10.630 -7.447 -15.689 1.00 97.31 103 TYR A N 1
ATOM 813 C CA . TYR A 1 103 ? 10.023 -7.627 -17.013 1.00 97.31 103 TYR A CA 1
ATOM 814 C C . TYR A 1 103 ? 10.655 -6.758 -18.114 1.00 97.31 103 TYR A C 1
ATOM 816 O O . TYR A 1 103 ? 10.211 -6.788 -19.266 1.00 97.31 103 TYR A O 1
ATOM 824 N N . ARG A 1 104 ? 11.707 -5.984 -17.806 1.00 95.38 104 ARG A N 1
ATOM 825 C CA . ARG A 1 104 ? 12.391 -5.127 -18.792 1.00 95.38 104 ARG A CA 1
ATOM 826 C C . ARG A 1 104 ? 13.094 -5.918 -19.887 1.00 95.38 104 ARG A C 1
ATOM 828 O O . ARG A 1 104 ? 13.233 -5.412 -20.995 1.00 95.38 104 ARG A O 1
ATOM 835 N N . VAL A 1 105 ? 13.510 -7.144 -19.591 1.00 96.44 105 VAL A N 1
ATOM 836 C CA . VAL A 1 105 ? 14.184 -8.029 -20.553 1.00 96.44 105 VAL A CA 1
ATOM 837 C C . VAL A 1 105 ? 13.271 -8.458 -21.703 1.00 96.44 105 VAL A C 1
ATOM 839 O O . VAL A 1 105 ? 13.750 -8.805 -22.777 1.00 96.44 105 VAL A O 1
ATOM 842 N N . LEU A 1 106 ? 11.950 -8.407 -21.509 1.00 96.75 106 LEU A N 1
ATOM 843 C CA . LEU A 1 106 ? 10.991 -8.765 -22.551 1.00 96.75 106 LEU A CA 1
ATOM 844 C C . LEU A 1 106 ? 10.920 -7.689 -23.640 1.00 96.75 106 LEU A C 1
ATOM 846 O O . LEU A 1 106 ? 11.168 -6.526 -23.336 1.00 96.75 106 LEU A O 1
ATOM 850 N N . PRO A 1 107 ? 10.491 -8.009 -24.872 1.00 96.38 107 PRO A N 1
ATOM 851 C CA . PRO A 1 107 ? 10.257 -7.007 -25.912 1.00 96.38 107 PRO A CA 1
ATOM 852 C C . PRO A 1 107 ? 9.262 -5.923 -25.477 1.00 96.38 107 PRO A C 1
ATOM 854 O O . PRO A 1 107 ? 8.322 -6.196 -24.731 1.00 96.38 107 PRO A O 1
ATOM 857 N N . ALA A 1 108 ? 9.411 -4.698 -25.994 1.00 93.25 108 ALA A N 1
ATOM 858 C CA . ALA A 1 108 ? 8.516 -3.582 -25.661 1.00 93.25 108 ALA A CA 1
ATOM 859 C C . ALA A 1 108 ? 7.040 -3.841 -26.013 1.00 93.25 108 ALA A C 1
ATOM 861 O O . ALA A 1 108 ? 6.158 -3.333 -25.328 1.00 93.25 108 ALA A O 1
ATOM 862 N N . ALA A 1 109 ? 6.779 -4.670 -27.028 1.00 93.19 109 ALA A N 1
ATOM 863 C CA . ALA A 1 109 ? 5.437 -5.093 -27.426 1.00 93.19 109 ALA A CA 1
ATOM 864 C C . ALA A 1 109 ? 4.840 -6.203 -26.534 1.00 93.19 109 ALA A C 1
ATOM 866 O O . ALA A 1 109 ? 3.673 -6.557 -26.691 1.00 93.19 109 ALA A O 1
ATOM 867 N N . SER A 1 110 ? 5.615 -6.778 -25.607 1.00 95.94 110 SER A N 1
ATOM 868 C CA . SER A 1 110 ? 5.149 -7.876 -24.760 1.00 95.94 110 SER A CA 1
ATOM 869 C C . SER A 1 110 ? 4.052 -7.417 -23.800 1.00 95.94 110 SER A C 1
ATOM 871 O O . SER A 1 110 ? 4.266 -6.532 -22.969 1.00 95.94 110 SER A O 1
ATOM 873 N N . ARG A 1 111 ? 2.892 -8.086 -23.845 1.00 95.00 111 ARG A N 1
ATOM 874 C CA . ARG A 1 111 ? 1.766 -7.840 -22.924 1.00 95.00 111 ARG A CA 1
ATOM 875 C C . ARG A 1 111 ? 2.139 -8.025 -21.452 1.00 95.00 111 ARG A C 1
ATOM 877 O O . ARG A 1 111 ? 1.582 -7.359 -20.592 1.00 95.00 111 ARG A O 1
ATOM 884 N N . TRP A 1 112 ? 3.123 -8.873 -21.159 1.00 96.69 112 TRP A N 1
ATOM 885 C CA . TRP A 1 112 ? 3.577 -9.147 -19.794 1.00 96.69 112 TRP A CA 1
ATOM 886 C C . TRP A 1 112 ? 4.216 -7.934 -19.116 1.00 96.69 112 TRP A C 1
ATOM 888 O O . TRP A 1 112 ? 4.213 -7.845 -17.893 1.00 96.69 112 TRP A O 1
ATOM 898 N N . ARG A 1 113 ? 4.687 -6.945 -19.890 1.00 96.69 113 ARG A N 1
ATOM 899 C CA . ARG A 1 113 ? 5.173 -5.676 -19.334 1.00 96.69 113 ARG A CA 1
ATOM 900 C C . ARG A 1 113 ? 4.078 -4.879 -18.611 1.00 96.69 113 ARG A C 1
ATOM 902 O O . ARG A 1 113 ? 4.385 -4.058 -17.759 1.00 96.69 113 ARG A O 1
ATOM 909 N N . TRP A 1 114 ? 2.800 -5.147 -18.880 1.00 96.94 114 TRP A N 1
ATOM 910 C CA . TRP A 1 114 ? 1.687 -4.474 -18.203 1.00 96.94 114 TRP A CA 1
ATOM 911 C C . TRP A 1 114 ? 1.516 -4.903 -16.743 1.00 96.94 114 TRP A C 1
ATOM 913 O O . TRP A 1 114 ? 0.844 -4.205 -15.986 1.00 96.94 114 TRP A O 1
ATOM 923 N N . LEU A 1 115 ? 2.157 -5.998 -16.317 1.00 97.38 115 LEU A N 1
ATOM 924 C CA . LEU A 1 115 ? 2.131 -6.442 -14.923 1.00 97.38 115 LEU A CA 1
ATOM 925 C C . LEU A 1 115 ? 2.732 -5.413 -13.961 1.00 97.38 115 LEU A C 1
ATOM 927 O O . LEU A 1 115 ? 2.402 -5.433 -12.781 1.00 97.38 115 LEU A O 1
ATOM 931 N N . ASN A 1 116 ? 3.545 -4.465 -14.442 1.00 97.81 116 ASN A N 1
ATOM 932 C CA . ASN A 1 116 ? 4.027 -3.370 -13.601 1.00 97.81 116 ASN A CA 1
ATOM 933 C C . ASN A 1 116 ? 2.920 -2.410 -13.132 1.00 97.81 116 ASN A C 1
ATOM 935 O O . ASN A 1 116 ? 3.182 -1.574 -12.274 1.00 97.81 116 ASN A O 1
ATOM 939 N N . LEU A 1 117 ? 1.704 -2.524 -13.677 1.00 97.88 117 LEU A N 1
ATOM 940 C CA . LEU A 1 117 ? 0.526 -1.795 -13.213 1.00 97.88 117 LEU A CA 1
ATOM 941 C C . LEU A 1 117 ? -0.340 -2.606 -12.240 1.00 97.88 117 LEU A C 1
ATOM 943 O O . LEU A 1 117 ? -1.207 -2.024 -11.596 1.00 97.88 117 LEU A O 1
ATOM 947 N N . LEU A 1 118 ? -0.113 -3.918 -12.101 1.00 97.69 118 LEU A N 1
ATOM 948 C CA . LEU A 1 118 ? -0.878 -4.770 -11.184 1.00 97.69 118 LEU A CA 1
ATOM 949 C C . LEU A 1 118 ? -0.857 -4.256 -9.731 1.00 97.69 118 LEU A C 1
ATOM 951 O O . LEU A 1 118 ? -1.919 -4.243 -9.112 1.00 97.69 118 LEU A O 1
ATOM 955 N N . PRO A 1 119 ? 0.273 -3.755 -9.188 1.00 98.31 119 PRO A N 1
ATOM 956 C CA . PRO A 1 119 ? 0.303 -3.234 -7.822 1.00 98.31 119 PRO A CA 1
ATOM 957 C C . PRO A 1 119 ? -0.676 -2.082 -7.545 1.00 98.31 119 PRO A C 1
ATOM 959 O O . PRO A 1 119 ? -1.102 -1.923 -6.407 1.00 98.31 119 PRO A O 1
ATOM 962 N N . PHE A 1 120 ? -1.085 -1.303 -8.558 1.00 97.88 120 PHE A N 1
ATOM 963 C CA . PHE A 1 120 ? -2.085 -0.241 -8.373 1.00 97.88 120 PHE A CA 1
ATOM 964 C C . PHE A 1 120 ? -3.462 -0.802 -8.005 1.00 97.88 120 PHE A C 1
ATOM 966 O O . PHE A 1 120 ? -4.205 -0.147 -7.280 1.00 97.88 120 PHE A O 1
ATOM 973 N N . LEU A 1 121 ? -3.798 -2.006 -8.486 1.00 97.38 121 LEU A N 1
ATOM 974 C CA . LEU A 1 121 ? -5.015 -2.698 -8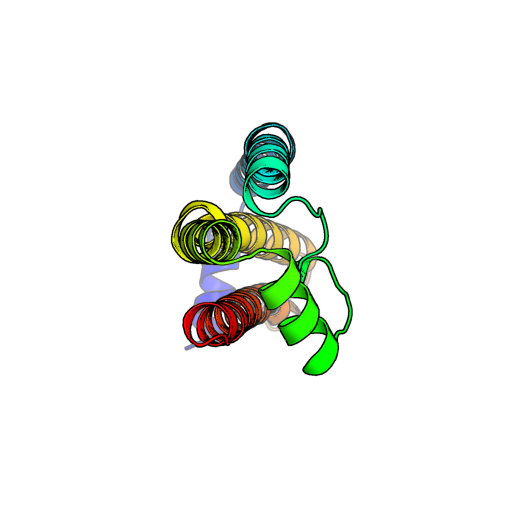.067 1.00 97.38 121 LEU A CA 1
ATOM 975 C C . LEU A 1 121 ? -4.917 -3.102 -6.594 1.00 97.38 121 LEU A C 1
ATOM 977 O O . LEU A 1 121 ? -5.859 -2.863 -5.852 1.00 97.38 121 LEU A O 1
ATOM 981 N N . GLY A 1 122 ? -3.773 -3.654 -6.176 1.00 95.88 122 GLY A N 1
ATOM 982 C CA . GLY A 1 122 ? -3.523 -4.006 -4.775 1.00 95.88 122 GLY A CA 1
ATOM 983 C C . GLY A 1 122 ? -3.652 -2.799 -3.847 1.00 95.88 122 GLY A C 1
ATOM 984 O O . GLY A 1 122 ? -4.409 -2.853 -2.889 1.00 95.88 122 GLY A O 1
ATOM 985 N N . TRP A 1 123 ? -3.011 -1.679 -4.198 1.00 97.19 123 TRP A N 1
ATOM 986 C CA . TRP A 1 123 ? -3.162 -0.412 -3.473 1.00 97.19 123 TRP A CA 1
ATOM 987 C C . TRP A 1 123 ? -4.625 0.054 -3.403 1.00 97.19 123 TRP A C 1
ATOM 989 O O . TRP A 1 123 ? -5.084 0.493 -2.358 1.00 97.19 123 TRP A O 1
ATOM 999 N N . GLY A 1 124 ? -5.383 -0.062 -4.497 1.00 97.00 124 GLY A N 1
ATOM 1000 C CA . GLY A 1 124 ? -6.801 0.301 -4.492 1.00 97.00 124 GLY A CA 1
ATOM 1001 C C . GLY A 1 124 ? -7.652 -0.585 -3.576 1.00 97.00 124 GLY A C 1
ATOM 1002 O O . GLY A 1 124 ? -8.534 -0.073 -2.895 1.00 97.00 124 GLY A O 1
ATOM 1003 N N . LEU A 1 125 ? -7.392 -1.895 -3.553 1.00 95.94 125 LEU A N 1
ATOM 1004 C CA . LEU A 1 125 ? -8.105 -2.844 -2.693 1.00 95.94 125 LEU A CA 1
ATOM 1005 C C . LEU A 1 125 ? -7.808 -2.609 -1.208 1.00 95.94 125 LEU A C 1
ATOM 1007 O O . LEU A 1 125 ? -8.742 -2.615 -0.416 1.00 95.94 125 LEU A O 1
ATOM 1011 N N . ASP A 1 126 ? -6.553 -2.327 -0.866 1.00 95.25 126 ASP A N 1
ATOM 1012 C CA . ASP A 1 126 ? -6.123 -1.966 0.491 1.00 95.25 126 ASP A CA 1
ATOM 1013 C C . ASP A 1 126 ? -6.871 -0.725 1.017 1.00 95.25 126 ASP A C 1
ATOM 1015 O O . ASP A 1 126 ? -7.482 -0.753 2.084 1.00 95.25 126 ASP A O 1
ATOM 1019 N N . ILE A 1 127 ? -6.965 0.340 0.208 1.00 95.25 127 ILE A N 1
ATOM 1020 C CA . ILE A 1 127 ? -7.734 1.538 0.580 1.00 95.25 127 ILE A CA 1
ATOM 1021 C C . ILE A 1 127 ? -9.227 1.222 0.765 1.00 95.25 127 ILE A C 1
ATOM 1023 O O . ILE A 1 127 ? -9.860 1.757 1.677 1.00 95.25 127 ILE A O 1
ATOM 1027 N N . LEU A 1 128 ? -9.811 0.365 -0.080 1.00 95.69 128 LEU A N 1
ATOM 1028 C CA . LEU A 1 128 ? -11.216 -0.040 0.049 1.00 95.69 128 LEU A CA 1
ATOM 1029 C C . LEU A 1 128 ? -11.471 -0.858 1.318 1.00 95.69 128 LEU A C 1
ATOM 1031 O O . LEU A 1 128 ? -12.478 -0.628 1.987 1.00 95.69 128 LEU A O 1
ATOM 1035 N N . GLU A 1 129 ? -10.569 -1.775 1.660 1.00 94.31 129 GLU A N 1
ATOM 1036 C CA . GLU A 1 129 ? -10.615 -2.524 2.915 1.00 94.31 129 GLU A CA 1
ATOM 1037 C C . GLU A 1 129 ? -10.544 -1.574 4.114 1.00 94.31 129 GLU A C 1
ATOM 1039 O O . GLU A 1 129 ? -11.416 -1.610 4.984 1.00 94.31 129 GLU A O 1
ATOM 1044 N N . ASN A 1 130 ? -9.571 -0.662 4.116 1.00 95.25 130 ASN A N 1
ATOM 1045 C CA . ASN A 1 130 ? -9.375 0.313 5.183 1.00 95.25 130 ASN A CA 1
ATOM 1046 C C . ASN A 1 130 ? -10.593 1.223 5.380 1.00 95.25 130 ASN A C 1
ATOM 1048 O O . ASN A 1 130 ? -10.997 1.484 6.517 1.00 95.25 130 ASN A O 1
ATOM 1052 N N . LEU A 1 131 ? -11.229 1.656 4.288 1.00 96.00 131 LEU A N 1
ATOM 1053 C CA . LEU A 1 131 ? -12.489 2.399 4.321 1.00 96.00 131 LEU A CA 1
ATOM 1054 C C . LEU A 1 131 ? -13.637 1.557 4.894 1.00 96.00 131 LEU A C 1
ATOM 1056 O O . LEU A 1 131 ? -14.371 2.036 5.759 1.00 96.00 131 LEU A O 1
ATOM 1060 N N . GLY A 1 132 ? -13.795 0.316 4.426 1.00 95.88 132 GLY A N 1
ATOM 1061 C CA . GLY A 1 132 ? -14.857 -0.592 4.859 1.00 95.88 132 GLY A CA 1
ATOM 1062 C C . GLY A 1 132 ? -14.760 -0.937 6.343 1.00 95.88 132 GLY A C 1
ATOM 1063 O O . GLY A 1 132 ? -15.729 -0.759 7.083 1.00 95.88 132 GLY A O 1
ATOM 1064 N N . ALA A 1 133 ? -13.577 -1.351 6.798 1.00 95.44 133 ALA A N 1
ATOM 1065 C CA . ALA A 1 133 ? -13.321 -1.655 8.200 1.00 95.44 133 ALA A CA 1
ATOM 1066 C C . ALA A 1 133 ? -13.541 -0.415 9.077 1.00 95.44 133 ALA A C 1
ATOM 1068 O O . ALA A 1 133 ? -14.258 -0.486 10.072 1.00 95.44 133 ALA A O 1
ATOM 1069 N N . SER A 1 134 ? -13.009 0.746 8.679 1.00 96.50 134 SER A N 1
ATOM 1070 C CA . SER A 1 134 ? -13.192 1.994 9.433 1.00 96.50 134 SER A CA 1
ATOM 1071 C C . SER A 1 134 ? -14.657 2.419 9.530 1.00 96.50 134 SER A C 1
ATOM 1073 O O . SER A 1 134 ? -15.082 2.914 10.573 1.00 96.50 134 SER A O 1
ATOM 1075 N N . LEU A 1 135 ? -15.454 2.201 8.477 1.00 97.50 135 LEU A N 1
ATOM 1076 C CA . LEU A 1 135 ? -16.889 2.473 8.511 1.00 97.50 135 LEU A CA 1
ATOM 1077 C C . LEU A 1 135 ? -17.589 1.604 9.560 1.00 97.50 135 LEU A C 1
ATOM 1079 O O . LEU A 1 135 ? -18.356 2.140 10.358 1.00 97.50 135 LEU A O 1
ATOM 1083 N N . VAL A 1 136 ? -17.296 0.301 9.600 1.00 96.94 136 VAL A N 1
ATOM 1084 C CA . VAL A 1 136 ? -17.854 -0.605 10.618 1.00 96.94 136 VAL A CA 1
ATOM 1085 C C . VAL A 1 136 ? -17.421 -0.169 12.016 1.00 96.94 136 VAL A C 1
ATOM 1087 O O . VAL A 1 136 ? -18.277 0.034 12.876 1.00 96.94 136 VAL A O 1
ATOM 1090 N N . MET A 1 137 ? -16.126 0.098 12.219 1.00 96.44 137 MET A N 1
ATOM 1091 C CA . MET A 1 137 ? -15.603 0.577 13.504 1.00 96.44 137 MET A CA 1
ATOM 1092 C C . MET A 1 137 ? -16.276 1.878 13.955 1.00 96.44 137 MET A C 1
ATOM 1094 O O . MET A 1 137 ? -16.563 2.031 15.136 1.00 96.44 137 MET A O 1
ATOM 1098 N N . SER A 1 138 ? -16.575 2.801 13.035 1.00 97.12 138 SER A N 1
ATOM 1099 C CA . SER A 1 138 ? -17.218 4.084 13.361 1.00 97.12 138 SER A CA 1
ATOM 1100 C C . SER A 1 138 ? -18.701 3.966 13.716 1.00 97.12 138 SER A C 1
ATOM 1102 O O . SER A 1 138 ? -19.243 4.839 14.389 1.00 97.12 138 SER A O 1
ATOM 1104 N N . ARG A 1 139 ? -19.374 2.922 13.218 1.00 96.44 139 ARG A N 1
ATOM 1105 C CA . ARG A 1 139 ? -20.821 2.731 13.373 1.00 96.44 139 ARG A CA 1
ATOM 1106 C C . ARG A 1 139 ? -21.191 1.836 14.543 1.00 96.44 139 ARG A C 1
ATOM 1108 O O . ARG A 1 139 ? -22.338 1.897 14.953 1.00 96.44 139 ARG A O 1
ATOM 1115 N N . TYR A 1 140 ? -20.243 1.046 15.032 1.00 93.75 140 TYR A N 1
ATOM 1116 C CA . TYR A 1 140 ? -20.445 0.122 16.137 1.00 93.75 140 TYR A CA 1
ATOM 1117 C C . TYR A 1 140 ? -20.701 0.850 17.490 1.00 93.75 140 TYR A C 1
ATOM 1119 O O . TYR A 1 140 ? -20.171 1.950 17.695 1.00 93.75 140 TYR A O 1
ATOM 1127 N N . PRO A 1 141 ? -21.435 0.263 18.453 1.00 80.62 141 PRO A N 1
ATOM 1128 C CA . PRO A 1 141 ? -22.359 -0.848 18.242 1.00 80.62 141 PRO A CA 1
ATOM 1129 C C . PRO A 1 141 ? -23.487 -0.466 17.276 1.00 80.62 141 PRO A C 1
ATOM 1131 O O . PRO A 1 141 ? -24.171 0.554 17.520 1.00 80.62 141 PRO A O 1
#

Organism: NCBI:txid3151385

Secondary structure (DSSP, 8-state):
-HHHHHHHHHHH--HHHHHHHHHHHHHIIIIIHHHHHHHHHHHHSS---GGG-SS--HHHHHHHHHHHHHHHHHHHHHHHTTHHHHHHHHHHHHHHHHHHHHGGGS-TT-GGGGGGGHHHHHHHHHHHHHHHHHHHHHH--

Radius of gyration: 18.24 Å; chains: 1; bounding box: 41×22×51 Å

pLDDT: mean 94.08, std 5.24, range [68.75, 98.62]